Protein AF-A0A974S6D3-F1 (afdb_monomer_lite)

Secondary structure (DSSP, 8-state):
-PPPEEEEEEEEEE-TTT--EEEEEEEEEEESSHHHHHHHHHHHHHHHS--EETTEEP--EEEEEEEEE--

Sequence (71 aa):
MTDLKPFACTIRVFDPASGETVATYMLPVDSPDEEHAAASTLANAASFTPKTDGDVVRSVAFCCTAVEPRR

Structure (mmCIF, N/CA/C/O backbone):
data_AF-A0A974S6D3-F1
#
_entry.id   AF-A0A974S6D3-F1
#
loop_
_atom_site.group_PDB
_atom_site.id
_atom_site.type_symbol
_atom_site.label_atom_id
_atom_site.label_alt_id
_atom_site.label_comp_id
_atom_site.label_asym_id
_atom_site.label_entity_id
_atom_site.label_seq_id
_atom_site.pdbx_PDB_ins_code
_atom_site.Cartn_x
_atom_site.Cartn_y
_atom_site.Cartn_z
_atom_site.occupancy
_atom_site.B_iso_or_equiv
_atom_site.auth_seq_id
_atom_site.auth_comp_id
_atom_site.auth_asym_id
_atom_site.auth_atom_id
_atom_site.pdbx_PDB_model_num
ATOM 1 N N . MET A 1 1 ? 2.652 6.361 -26.489 1.00 67.75 1 MET A N 1
ATOM 2 C CA . MET A 1 1 ? 2.246 5.363 -25.478 1.00 67.75 1 MET A CA 1
ATOM 3 C C . MET A 1 1 ? 3.358 5.350 -24.449 1.00 67.75 1 MET A C 1
ATOM 5 O O . MET A 1 1 ? 4.505 5.389 -24.872 1.00 67.75 1 MET A O 1
ATOM 9 N N . THR A 1 2 ? 3.054 5.437 -23.157 1.00 84.88 2 THR A N 1
ATOM 10 C CA . THR A 1 2 ? 4.097 5.427 -22.120 1.00 84.88 2 THR A CA 1
ATOM 11 C C . THR A 1 2 ? 4.479 3.983 -21.827 1.00 84.88 2 THR A C 1
ATOM 13 O O . THR A 1 2 ? 3.589 3.175 -21.566 1.00 84.88 2 THR A O 1
ATOM 16 N N . ASP A 1 3 ? 5.769 3.661 -21.886 1.00 91.81 3 ASP A N 1
ATOM 17 C CA . ASP A 1 3 ? 6.252 2.316 -21.577 1.00 91.81 3 ASP A CA 1
ATOM 18 C C . ASP A 1 3 ? 6.114 2.048 -20.078 1.00 91.81 3 ASP A C 1
ATOM 20 O O . ASP A 1 3 ? 6.678 2.764 -19.247 1.00 91.81 3 ASP A O 1
ATOM 24 N N . LEU A 1 4 ? 5.341 1.018 -19.736 1.00 96.00 4 LEU A N 1
ATOM 25 C CA . LEU A 1 4 ? 5.156 0.587 -18.357 1.00 96.00 4 LEU A CA 1
ATOM 26 C C . LEU A 1 4 ? 6.242 -0.417 -17.982 1.00 96.00 4 LEU A C 1
ATOM 28 O O . LEU A 1 4 ? 6.527 -1.357 -18.725 1.00 96.00 4 LEU A O 1
ATOM 32 N N . LYS A 1 5 ? 6.830 -0.217 -16.807 1.00 96.56 5 LYS A N 1
ATOM 33 C CA . LYS A 1 5 ? 7.826 -1.096 -16.206 1.00 96.56 5 LYS A CA 1
ATOM 34 C C . LYS A 1 5 ? 7.210 -1.813 -15.004 1.00 96.56 5 LYS A C 1
ATOM 36 O O . LYS A 1 5 ? 6.464 -1.185 -14.251 1.00 96.56 5 LYS A O 1
ATOM 41 N N . PRO A 1 6 ? 7.529 -3.094 -14.804 1.00 97.62 6 PRO A N 1
ATOM 42 C CA . PRO A 1 6 ? 7.058 -3.848 -13.652 1.00 97.62 6 PRO A CA 1
ATOM 43 C C . PRO A 1 6 ? 7.823 -3.473 -12.373 1.00 97.62 6 PRO A C 1
ATOM 45 O O . PRO A 1 6 ? 9.054 -3.498 -12.329 1.00 97.62 6 PRO A O 1
ATOM 48 N N . PHE A 1 7 ? 7.082 -3.197 -11.303 1.00 97.94 7 PHE A N 1
ATOM 49 C CA . PHE A 1 7 ? 7.588 -2.922 -9.959 1.00 97.94 7 PHE A CA 1
ATOM 50 C C . PHE A 1 7 ? 6.905 -3.809 -8.912 1.00 97.94 7 PHE A C 1
ATOM 52 O O . PHE A 1 7 ? 5.811 -4.341 -9.123 1.00 97.94 7 PHE A O 1
ATOM 59 N N . ALA A 1 8 ? 7.563 -3.955 -7.767 1.00 97.81 8 ALA A N 1
ATOM 60 C CA . ALA A 1 8 ? 7.016 -4.462 -6.522 1.00 97.81 8 ALA A CA 1
ATOM 61 C C . ALA A 1 8 ? 7.087 -3.343 -5.475 1.00 97.81 8 ALA A C 1
ATOM 63 O O . ALA A 1 8 ? 8.166 -2.861 -5.131 1.00 97.81 8 ALA A O 1
ATOM 64 N N . CYS A 1 9 ? 5.930 -2.914 -4.980 1.00 97.75 9 CYS A N 1
ATOM 65 C CA . CYS A 1 9 ? 5.823 -1.862 -3.977 1.00 97.75 9 CYS A CA 1
ATOM 66 C C . CYS A 1 9 ? 5.455 -2.472 -2.626 1.00 97.75 9 CYS A C 1
ATOM 68 O O . CYS A 1 9 ? 4.446 -3.168 -2.502 1.00 97.75 9 CYS A O 1
ATOM 70 N N . THR A 1 10 ? 6.248 -2.179 -1.599 1.00 97.50 10 THR A N 1
ATOM 71 C CA . THR A 1 10 ? 5.941 -2.579 -0.224 1.00 97.50 10 THR A CA 1
ATOM 72 C C . THR A 1 10 ? 5.147 -1.474 0.458 1.00 97.50 10 THR A C 1
ATOM 74 O O . THR A 1 10 ? 5.643 -0.359 0.613 1.00 97.50 10 THR A O 1
ATOM 77 N N . ILE A 1 11 ? 3.917 -1.778 0.869 1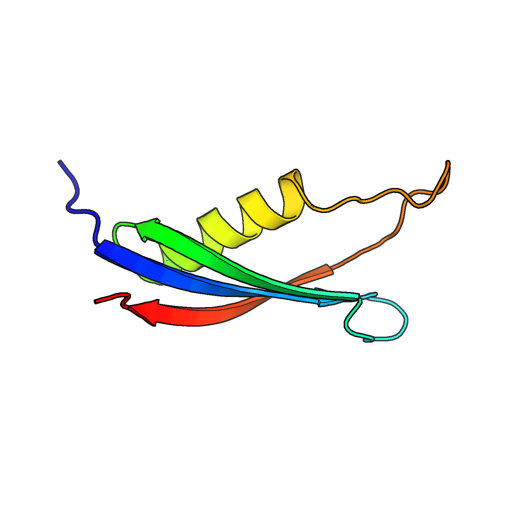.00 96.81 11 ILE A N 1
ATOM 78 C CA . ILE A 1 11 ? 3.042 -0.886 1.629 1.00 96.81 11 ILE A CA 1
ATOM 79 C C . ILE A 1 11 ? 2.941 -1.384 3.063 1.00 96.81 11 ILE A C 1
ATOM 81 O O . ILE A 1 11 ? 2.515 -2.511 3.312 1.00 96.81 11 ILE A O 1
ATOM 85 N N . ARG A 1 12 ? 3.265 -0.517 4.015 1.00 95.56 12 ARG A N 1
ATOM 86 C CA . ARG A 1 12 ? 3.031 -0.734 5.439 1.00 95.56 12 ARG A CA 1
ATOM 87 C C . ARG A 1 12 ? 1.766 0.001 5.864 1.00 95.56 12 ARG A C 1
ATOM 89 O O . ARG A 1 12 ? 1.632 1.200 5.618 1.00 95.56 12 ARG A O 1
ATOM 96 N N . VAL A 1 13 ? 0.865 -0.717 6.524 1.00 93.69 13 VAL A N 1
ATOM 97 C CA . VAL A 1 13 ? -0.324 -0.175 7.185 1.00 93.69 13 VAL A CA 1
ATOM 98 C C . VAL A 1 13 ? -0.071 -0.167 8.678 1.00 93.69 13 VAL A C 1
ATOM 100 O O . VAL A 1 13 ? 0.347 -1.181 9.238 1.00 93.69 13 VAL A O 1
ATOM 103 N N . PHE A 1 14 ? -0.315 0.961 9.327 1.00 92.31 14 PHE A N 1
ATOM 104 C CA . PHE A 1 14 ? -0.071 1.107 10.755 1.00 92.31 14 PHE A CA 1
ATOM 105 C C . PHE A 1 14 ? -1.165 1.921 11.437 1.00 92.31 14 PHE A C 1
ATOM 107 O O . PHE A 1 14 ? -1.835 2.744 10.807 1.00 92.31 14 PHE A O 1
ATOM 114 N N . ASP A 1 15 ? -1.344 1.668 12.729 1.00 90.25 15 ASP A N 1
ATOM 115 C CA . ASP A 1 15 ? -2.165 2.505 13.594 1.00 90.25 15 ASP A CA 1
ATOM 116 C C . ASP A 1 15 ? -1.395 3.815 13.859 1.00 90.25 15 ASP A C 1
ATOM 118 O O . ASP A 1 15 ? -0.273 3.774 14.370 1.00 90.25 15 ASP A O 1
ATOM 122 N N . PRO A 1 16 ? -1.938 4.989 13.492 1.00 90.12 16 PRO A N 1
ATOM 123 C CA . PRO A 1 16 ? -1.242 6.259 13.665 1.00 90.12 16 PRO A CA 1
ATOM 124 C C . PRO A 1 16 ? -1.105 6.689 15.134 1.00 90.12 16 PRO A C 1
ATOM 126 O O . PRO A 1 16 ? -0.266 7.538 15.427 1.00 90.12 16 PRO A O 1
ATOM 129 N N . ALA A 1 17 ? -1.912 6.145 16.048 1.00 89.25 17 ALA A N 1
ATOM 130 C CA . ALA A 1 17 ? -1.873 6.471 17.469 1.00 89.25 17 ALA A CA 1
ATOM 131 C C . ALA A 1 17 ? -0.791 5.676 18.212 1.00 89.25 17 ALA A C 1
ATOM 133 O O . ALA A 1 17 ? -0.095 6.238 19.057 1.00 89.25 17 ALA A O 1
ATOM 134 N N . SER A 1 18 ? -0.633 4.386 17.897 1.00 90.31 18 SER A N 1
ATOM 135 C CA . SER A 1 18 ? 0.364 3.516 18.541 1.00 90.31 18 SER A CA 1
ATOM 136 C C . SER A 1 18 ? 1.662 3.358 17.739 1.00 90.31 18 SER A C 1
ATOM 138 O O . SER A 1 18 ? 2.692 2.992 18.303 1.00 90.31 18 SER A O 1
ATOM 140 N N . GLY A 1 19 ? 1.632 3.618 16.429 1.00 88.12 19 GLY A N 1
ATOM 141 C CA . GLY A 1 19 ? 2.732 3.339 15.501 1.00 88.12 19 GLY A CA 1
ATOM 142 C C . GLY A 1 19 ? 2.896 1.852 15.156 1.00 88.12 19 GLY A C 1
ATOM 143 O O . GLY A 1 19 ? 3.840 1.481 14.449 1.00 88.12 19 GLY A O 1
ATOM 144 N N . GLU A 1 20 ? 2.005 0.989 15.648 1.00 90.31 20 GLU A N 1
ATOM 145 C CA . GLU A 1 20 ? 2.070 -0.452 15.431 1.00 90.31 20 GLU A CA 1
ATOM 146 C C . GLU A 1 20 ? 1.723 -0.815 13.983 1.00 90.31 20 GLU A C 1
ATOM 148 O O . GLU A 1 20 ? 0.765 -0.301 13.403 1.00 90.31 20 GLU A O 1
ATOM 153 N N . THR A 1 21 ? 2.495 -1.733 13.393 1.00 90.44 21 THR A N 1
ATOM 154 C CA . THR A 1 21 ? 2.172 -2.284 12.072 1.00 90.44 21 THR A CA 1
ATOM 155 C C . THR A 1 21 ? 0.957 -3.188 12.172 1.00 90.44 21 THR A C 1
ATOM 157 O O . THR A 1 21 ? 1.017 -4.237 12.802 1.00 90.44 21 THR A O 1
ATOM 160 N N . VAL A 1 22 ? -0.102 -2.832 11.459 1.00 88.12 22 VAL A N 1
ATOM 161 C CA . VAL A 1 22 ? -1.291 -3.672 11.312 1.00 88.12 22 VAL A CA 1
ATOM 162 C C . VAL A 1 22 ? -1.067 -4.714 10.218 1.00 88.12 22 VAL A C 1
ATOM 164 O O . VAL A 1 22 ? -1.427 -5.876 10.376 1.00 88.12 22 VAL A O 1
ATOM 167 N N . ALA A 1 23 ? -0.466 -4.301 9.100 1.00 89.94 23 ALA A N 1
ATOM 168 C CA . ALA A 1 23 ? -0.189 -5.178 7.970 1.00 89.94 23 ALA A CA 1
ATOM 169 C C . ALA A 1 23 ? 0.963 -4.648 7.112 1.00 89.94 23 ALA A C 1
ATOM 171 O O . ALA A 1 23 ? 1.217 -3.444 7.058 1.00 89.94 23 ALA A O 1
ATOM 172 N N . THR A 1 24 ? 1.607 -5.554 6.383 1.00 93.75 24 THR A N 1
ATOM 173 C CA . THR A 1 24 ? 2.558 -5.217 5.323 1.00 93.75 24 THR A CA 1
ATOM 174 C C . THR A 1 24 ? 2.167 -5.980 4.068 1.00 93.75 24 THR A C 1
ATOM 176 O O . THR A 1 24 ? 2.023 -7.201 4.103 1.00 93.75 24 THR A O 1
ATOM 179 N N . TYR A 1 25 ? 2.008 -5.264 2.962 1.00 91.69 25 TYR A N 1
ATOM 180 C CA . TYR A 1 25 ? 1.683 -5.824 1.658 1.00 91.69 25 TYR A CA 1
ATOM 181 C C . TYR A 1 25 ? 2.834 -5.582 0.696 1.00 91.69 25 TYR A C 1
ATOM 183 O O . TYR A 1 25 ? 3.424 -4.507 0.699 1.00 91.69 25 TYR A O 1
ATOM 191 N N . MET A 1 26 ? 3.102 -6.551 -0.169 1.00 95.00 26 MET A N 1
ATOM 192 C CA . MET A 1 26 ? 3.924 -6.349 -1.354 1.00 95.00 26 MET A CA 1
ATOM 193 C C . MET A 1 26 ? 3.009 -6.486 -2.564 1.00 95.00 26 MET A C 1
ATOM 195 O O . MET A 1 26 ? 2.439 -7.553 -2.793 1.00 95.00 26 MET A O 1
ATOM 199 N N . LEU A 1 27 ? 2.824 -5.395 -3.298 1.00 94.12 27 LEU A N 1
ATOM 200 C CA . LEU A 1 27 ? 1.880 -5.324 -4.404 1.00 94.12 27 LEU A CA 1
ATOM 201 C C . LEU A 1 27 ? 2.643 -5.140 -5.721 1.00 94.12 27 LEU A C 1
ATOM 203 O O . LEU A 1 27 ? 3.466 -4.225 -5.820 1.00 94.12 27 LEU A O 1
ATOM 207 N N . PRO A 1 28 ? 2.402 -5.997 -6.728 1.00 96.06 28 PRO A N 1
ATOM 208 C CA . PRO A 1 28 ? 2.951 -5.789 -8.057 1.00 96.06 28 PRO A CA 1
ATOM 209 C C . PRO A 1 28 ? 2.198 -4.654 -8.759 1.00 96.06 28 PRO A C 1
ATOM 211 O O . PRO A 1 28 ? 0.969 -4.592 -8.702 1.00 96.06 28 PRO A O 1
ATOM 214 N N . VAL A 1 29 ? 2.923 -3.784 -9.456 1.00 96.19 2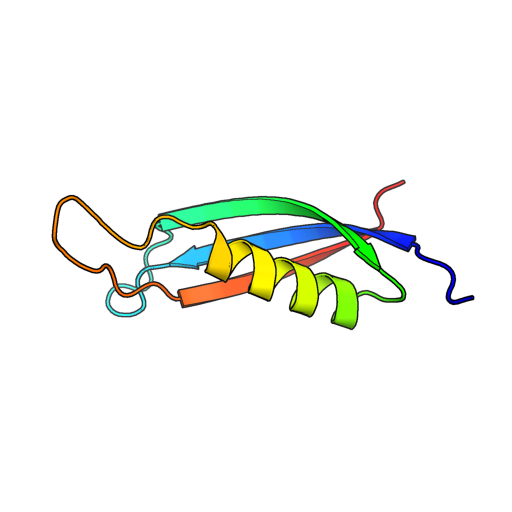9 VAL A N 1
ATOM 215 C CA . VAL A 1 29 ? 2.339 -2.698 -10.251 1.00 96.19 29 VAL A CA 1
ATOM 216 C C . VAL A 1 29 ? 3.171 -2.457 -11.504 1.00 96.19 29 VAL A C 1
ATOM 218 O O . VAL A 1 29 ? 4.396 -2.477 -11.445 1.00 96.19 29 VAL A O 1
ATOM 221 N N . ASP A 1 30 ? 2.514 -2.216 -12.635 1.00 96.69 30 ASP A N 1
ATOM 222 C CA . ASP A 1 30 ? 3.185 -1.749 -13.846 1.00 96.69 30 ASP A CA 1
ATOM 223 C C . ASP A 1 30 ? 3.026 -0.223 -13.924 1.00 96.69 30 ASP A C 1
ATOM 225 O O . ASP A 1 30 ? 1.921 0.312 -13.801 1.00 96.69 30 ASP A O 1
ATOM 229 N N . SER A 1 31 ? 4.130 0.512 -14.040 1.00 96.62 31 SER A N 1
ATOM 230 C CA . SER A 1 31 ? 4.145 1.980 -13.957 1.00 96.62 31 SER A CA 1
ATOM 231 C C . SER A 1 31 ? 5.284 2.594 -14.775 1.00 96.62 31 SER A C 1
ATOM 233 O O . SER A 1 31 ? 6.256 1.907 -15.075 1.00 96.62 31 SER A O 1
ATOM 235 N N . PRO A 1 32 ? 5.187 3.873 -15.177 1.00 96.56 32 PRO A N 1
ATOM 236 C CA . PRO A 1 32 ? 6.245 4.542 -15.939 1.00 96.56 32 PRO A CA 1
ATOM 237 C C . PRO A 1 32 ? 7.560 4.689 -15.152 1.00 96.56 32 PRO A C 1
ATOM 239 O O . PRO A 1 32 ? 8.654 4.558 -15.715 1.00 96.56 32 PRO A O 1
ATOM 242 N N . ASP A 1 33 ? 7.452 4.921 -13.844 1.00 96.19 33 ASP A N 1
ATOM 243 C CA . ASP A 1 33 ? 8.557 5.130 -12.912 1.00 96.19 33 ASP A CA 1
ATOM 244 C C . ASP A 1 33 ? 8.164 4.722 -11.479 1.00 96.19 33 ASP A C 1
ATOM 246 O O . ASP A 1 33 ? 7.021 4.340 -11.206 1.00 96.19 33 ASP A O 1
ATOM 250 N N . GLU A 1 34 ? 9.142 4.773 -10.574 1.00 96.62 34 GLU A N 1
ATOM 251 C CA . GLU A 1 34 ? 9.007 4.369 -9.171 1.00 96.62 34 GLU A CA 1
ATOM 252 C C . GLU A 1 34 ? 8.061 5.281 -8.374 1.00 96.62 34 GLU A C 1
ATOM 254 O O . GLU A 1 34 ? 7.358 4.805 -7.482 1.00 96.62 34 GLU A O 1
ATOM 259 N N . GLU A 1 35 ? 8.002 6.575 -8.704 1.00 97.06 35 GLU A N 1
ATOM 260 C CA . GLU A 1 35 ? 7.136 7.541 -8.022 1.00 97.06 35 GLU A CA 1
ATOM 261 C C . GLU A 1 35 ? 5.666 7.252 -8.337 1.00 97.06 35 GLU A C 1
ATOM 263 O O . GLU A 1 35 ? 4.836 7.121 -7.431 1.00 97.06 35 GLU A O 1
ATOM 268 N N . HIS A 1 36 ? 5.350 7.050 -9.616 1.00 97.06 36 HIS A N 1
ATOM 269 C CA . HIS A 1 36 ? 4.025 6.628 -10.039 1.00 97.06 36 HIS A CA 1
ATOM 270 C C . HIS A 1 36 ? 3.665 5.250 -9.465 1.00 97.06 36 HIS A C 1
ATOM 272 O O . HIS A 1 36 ? 2.529 5.045 -9.025 1.00 97.06 36 HIS A O 1
ATOM 278 N N . ALA A 1 37 ? 4.611 4.306 -9.430 1.00 97.38 37 ALA A N 1
ATOM 279 C CA . ALA A 1 37 ? 4.406 2.987 -8.829 1.00 97.38 37 ALA A CA 1
ATOM 280 C C . ALA A 1 37 ? 4.019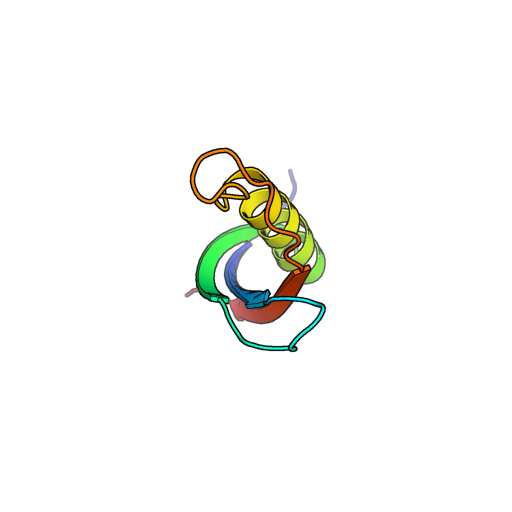 3.100 -7.344 1.00 97.38 37 ALA A C 1
ATOM 282 O O . ALA A 1 37 ? 3.015 2.519 -6.921 1.00 97.38 37 ALA A O 1
ATOM 283 N N . ALA A 1 38 ? 4.749 3.906 -6.565 1.00 97.19 38 ALA A N 1
ATOM 284 C CA . ALA A 1 38 ? 4.447 4.157 -5.159 1.00 97.19 38 ALA A CA 1
ATOM 285 C C . ALA A 1 38 ? 3.075 4.817 -4.975 1.00 97.19 38 ALA A C 1
ATOM 287 O O . ALA A 1 38 ? 2.260 4.329 -4.191 1.00 97.19 38 ALA A O 1
ATOM 288 N N . ALA A 1 39 ? 2.798 5.903 -5.704 1.00 96.69 39 ALA A N 1
ATOM 289 C CA . ALA A 1 39 ? 1.563 6.671 -5.562 1.00 96.69 39 ALA A CA 1
ATOM 290 C C . ALA A 1 39 ? 0.321 5.844 -5.927 1.00 96.69 39 ALA A C 1
ATOM 292 O O . ALA A 1 39 ? -0.650 5.798 -5.168 1.00 96.69 39 ALA A O 1
ATOM 293 N N . SER A 1 40 ? 0.368 5.145 -7.064 1.00 95.88 40 SER A N 1
ATOM 294 C CA . SER A 1 40 ? -0.728 4.284 -7.520 1.00 95.88 40 SER A CA 1
ATO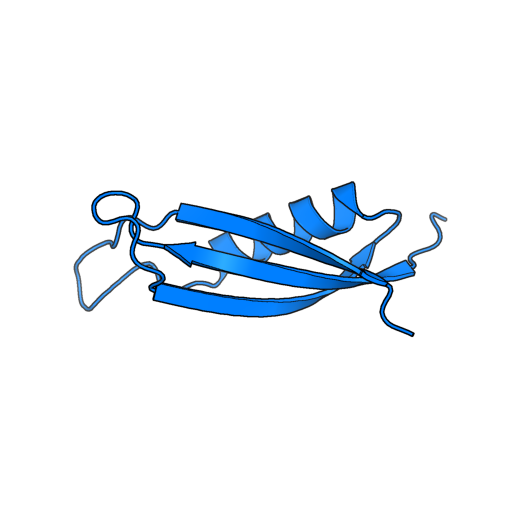M 295 C C . SER A 1 40 ? -0.966 3.114 -6.565 1.00 95.88 40 SER A C 1
ATOM 297 O O . SER A 1 40 ? -2.108 2.842 -6.189 1.00 95.88 40 SER A O 1
ATOM 299 N N . THR A 1 41 ? 0.102 2.465 -6.095 1.00 96.12 41 THR A N 1
ATOM 300 C CA . THR A 1 41 ? -0.011 1.366 -5.131 1.00 96.12 41 THR A CA 1
ATOM 301 C C . THR A 1 41 ? -0.571 1.848 -3.798 1.00 96.12 41 THR A C 1
ATOM 303 O O . THR A 1 41 ? -1.429 1.183 -3.221 1.00 96.12 41 THR A O 1
ATOM 306 N N . LEU A 1 42 ? -0.135 3.012 -3.314 1.00 96.00 42 LEU A N 1
ATOM 307 C CA . LEU A 1 42 ? -0.631 3.593 -2.070 1.00 96.00 42 LEU A CA 1
ATOM 308 C C . LEU A 1 42 ? -2.133 3.901 -2.155 1.00 96.00 42 LEU A C 1
ATOM 310 O O . LEU A 1 42 ? -2.886 3.538 -1.251 1.00 96.00 42 LEU A O 1
ATOM 314 N N . ALA A 1 43 ? -2.579 4.511 -3.258 1.00 94.25 43 ALA A N 1
ATOM 315 C CA . ALA A 1 43 ? -3.992 4.787 -3.508 1.00 94.25 43 ALA A CA 1
ATOM 316 C C . ALA A 1 43 ? -4.831 3.497 -3.562 1.00 94.25 43 ALA A C 1
ATOM 318 O O . ALA A 1 43 ? -5.897 3.415 -2.943 1.00 94.25 43 ALA A O 1
ATOM 319 N N . ASN A 1 44 ? -4.325 2.462 -4.239 1.00 92.31 44 ASN A N 1
ATOM 320 C CA . ASN A 1 44 ? -4.969 1.151 -4.291 1.00 92.31 44 ASN A CA 1
ATOM 321 C C . ASN A 1 44 ? -5.045 0.503 -2.901 1.00 92.31 44 ASN A C 1
ATOM 323 O O . ASN A 1 44 ? -6.123 0.096 -2.471 1.00 92.31 44 ASN A O 1
ATOM 327 N N . ALA A 1 45 ? -3.941 0.468 -2.152 1.00 91.50 45 ALA A N 1
ATOM 328 C CA . ALA A 1 45 ? -3.918 -0.079 -0.797 1.00 91.50 45 ALA A CA 1
ATOM 329 C C . ALA A 1 45 ? -4.924 0.640 0.118 1.00 91.50 45 ALA A C 1
ATOM 331 O O . ALA A 1 45 ? -5.682 -0.014 0.836 1.00 91.50 45 ALA A O 1
ATOM 332 N N . ALA A 1 46 ? -5.010 1.970 0.032 1.00 89.75 46 ALA A N 1
ATOM 333 C CA . ALA A 1 46 ? -5.972 2.764 0.791 1.00 89.75 46 ALA A CA 1
ATOM 334 C C . ALA A 1 46 ? -7.438 2.516 0.390 1.00 89.75 46 ALA A C 1
ATOM 336 O O . ALA A 1 46 ? -8.334 2.793 1.193 1.00 89.75 46 ALA A O 1
ATOM 337 N N . SER A 1 47 ? -7.688 2.012 -0.820 1.00 88.31 47 SER A N 1
ATOM 338 C CA . SER A 1 47 ? -9.031 1.718 -1.336 1.00 88.31 47 SER A CA 1
ATOM 339 C C . SER A 1 47 ? -9.534 0.330 -0.931 1.00 88.31 47 SER A C 1
ATOM 341 O O . SER A 1 47 ? -10.727 0.168 -0.695 1.00 88.31 47 SER A O 1
ATOM 343 N N . PHE A 1 48 ? -8.638 -0.657 -0.820 1.00 82.50 48 PHE A N 1
ATOM 344 C CA . PHE A 1 48 ? -9.006 -2.059 -0.568 1.00 82.50 48 PHE A CA 1
ATOM 345 C C . PHE A 1 48 ? -8.720 -2.552 0.851 1.00 82.50 48 PHE A C 1
ATOM 347 O O . PHE A 1 48 ? -9.208 -3.613 1.237 1.00 82.50 48 PHE A O 1
ATOM 354 N N . THR A 1 49 ? -7.941 -1.813 1.640 1.00 80.75 49 THR A N 1
ATOM 355 C CA . THR A 1 49 ? -7.677 -2.209 3.026 1.00 80.75 49 THR A CA 1
ATOM 356 C C . THR A 1 49 ? -8.957 -2.097 3.856 1.00 80.75 49 THR A C 1
ATOM 358 O O . THR A 1 49 ? -9.578 -1.030 3.849 1.00 80.75 49 THR A O 1
ATOM 361 N N . PRO A 1 50 ? -9.345 -3.146 4.604 1.00 76.50 50 PRO A N 1
ATOM 362 C CA . PRO A 1 50 ? -10.482 -3.086 5.513 1.00 76.50 50 PRO A CA 1
ATOM 363 C C . PRO A 1 50 ? -10.274 -1.975 6.549 1.00 76.50 50 PRO A C 1
ATOM 365 O O . PRO A 1 50 ? -9.361 -2.039 7.371 1.00 76.50 50 PRO A O 1
ATOM 368 N N . LYS A 1 51 ? -11.116 -0.939 6.497 1.00 71.94 51 LYS A N 1
ATOM 369 C CA . LYS A 1 51 ? -11.108 0.188 7.450 1.00 71.94 51 LYS A CA 1
ATOM 370 C C . LYS A 1 51 ? -12.135 0.015 8.563 1.00 71.94 51 LYS A C 1
ATOM 372 O O . LYS A 1 51 ? -12.418 0.965 9.281 1.00 71.94 51 LYS A O 1
ATOM 377 N N . THR A 1 52 ? -12.721 -1.166 8.688 1.00 71.19 52 THR A N 1
ATOM 378 C CA . THR A 1 52 ? -13.776 -1.460 9.655 1.00 71.19 52 THR A CA 1
ATOM 379 C C . THR A 1 52 ? -13.427 -2.721 10.420 1.00 71.19 52 THR A C 1
ATOM 381 O O . THR A 1 52 ? -13.034 -3.722 9.821 1.00 71.19 52 THR A O 1
ATOM 384 N N . ASP A 1 53 ? -13.587 -2.670 11.735 1.00 73.12 53 ASP A N 1
ATOM 385 C CA . ASP A 1 53 ? -13.599 -3.846 12.598 1.00 73.12 53 ASP A CA 1
ATOM 386 C C . ASP A 1 53 ? -14.962 -3.913 13.279 1.00 73.12 53 ASP A C 1
ATOM 388 O O . ASP A 1 53 ? -15.285 -3.092 14.139 1.00 73.12 53 ASP A O 1
ATOM 392 N N . GLY A 1 54 ? -15.815 -4.806 12.774 1.00 79.44 54 GLY A N 1
ATOM 393 C CA . GLY A 1 54 ? -17.258 -4.713 12.989 1.00 79.44 54 GLY A CA 1
ATOM 394 C C . GLY A 1 54 ? -17.811 -3.384 12.460 1.00 79.44 54 GLY A C 1
ATOM 395 O O . GLY A 1 54 ? -17.538 -3.009 11.320 1.00 79.44 54 GLY A O 1
ATOM 396 N N . ASP A 1 55 ? -18.543 -2.663 13.313 1.00 76.88 55 ASP A N 1
ATOM 397 C CA . ASP A 1 55 ? -19.173 -1.371 12.993 1.00 76.88 55 ASP A CA 1
ATOM 398 C C . ASP A 1 55 ? -18.279 -0.149 13.295 1.00 76.88 55 ASP A C 1
ATOM 400 O O . ASP A 1 55 ? -18.709 0.996 13.140 1.00 76.88 55 ASP A O 1
ATOM 404 N N . VAL A 1 56 ? -17.033 -0.355 13.739 1.00 80.62 56 VAL A N 1
ATOM 405 C CA . VAL A 1 56 ? -16.120 0.739 14.104 1.00 80.62 56 VAL A CA 1
ATOM 406 C C . VAL A 1 56 ? -15.145 1.027 12.968 1.00 80.62 56 VAL A C 1
ATOM 408 O O . VAL A 1 56 ? -14.411 0.145 12.518 1.00 80.62 56 VAL A O 1
ATOM 411 N N . VAL A 1 57 ? -15.091 2.290 12.538 1.00 81.88 57 VAL A N 1
ATOM 412 C CA . VAL A 1 57 ? -14.080 2.766 11.587 1.00 81.88 57 VAL A CA 1
ATOM 413 C C . VAL A 1 57 ? -12.716 2.806 12.275 1.00 81.88 57 VAL A C 1
ATOM 415 O O . VAL A 1 57 ? -12.527 3.514 13.264 1.00 81.88 57 VAL A O 1
ATOM 418 N N . ARG A 1 58 ? -11.748 2.067 11.733 1.00 79.75 58 ARG A N 1
ATOM 419 C CA . ARG A 1 58 ? -10.350 2.098 12.158 1.00 79.75 58 ARG A CA 1
ATOM 420 C C . ARG A 1 58 ? -9.600 3.206 11.424 1.00 79.75 58 ARG A C 1
ATOM 422 O O . ARG A 1 58 ? -9.519 3.215 10.194 1.00 79.75 58 ARG A O 1
ATOM 429 N N . SER A 1 59 ? -8.999 4.106 12.193 1.00 85.81 59 SER A N 1
ATOM 430 C CA . SER A 1 59 ? -8.008 5.052 11.682 1.00 85.81 59 SER A CA 1
ATOM 431 C C . SER A 1 59 ? -6.713 4.302 11.394 1.00 85.81 59 SER A C 1
ATOM 433 O O . SER A 1 59 ? -6.079 3.790 12.309 1.00 85.81 59 SER A O 1
ATOM 435 N N . VAL A 1 60 ? -6.319 4.231 10.126 1.00 90.38 60 VAL A N 1
ATOM 436 C CA . VAL A 1 60 ? -5.057 3.616 9.698 1.00 90.38 60 VAL A CA 1
ATOM 437 C C . VAL A 1 60 ? -4.304 4.562 8.776 1.00 90.38 60 VAL A C 1
ATOM 439 O O . VAL A 1 60 ? -4.909 5.316 8.011 1.00 90.38 60 VAL A O 1
ATOM 442 N N . ALA A 1 61 ? -2.981 4.506 8.838 1.00 92.88 61 ALA A N 1
ATOM 443 C CA . ALA A 1 61 ? -2.091 5.213 7.935 1.00 92.88 61 ALA A CA 1
ATOM 444 C C . ALA A 1 61 ? -1.377 4.222 7.011 1.00 92.88 61 ALA A C 1
ATOM 446 O O . ALA A 1 61 ? -1.138 3.067 7.368 1.00 92.88 61 ALA A O 1
ATOM 447 N N . PHE A 1 62 ? -1.043 4.692 5.812 1.00 94.75 62 PHE A N 1
ATOM 448 C CA . PHE A 1 62 ? -0.373 3.914 4.778 1.00 94.75 62 PHE A CA 1
ATOM 449 C C . PHE A 1 62 ? 0.962 4.566 4.445 1.00 94.75 62 PHE A C 1
ATOM 451 O O . PHE A 1 62 ? 1.042 5.786 4.316 1.00 94.75 62 PHE A O 1
ATOM 458 N N . CYS A 1 63 ? 1.999 3.758 4.258 1.00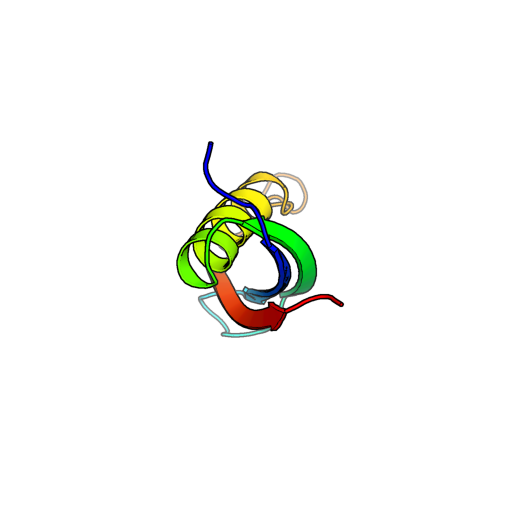 95.31 63 CYS A N 1
ATOM 459 C CA . CYS A 1 63 ? 3.298 4.223 3.794 1.00 95.31 63 CYS A CA 1
ATOM 460 C C . CYS A 1 63 ? 3.869 3.237 2.779 1.00 95.31 63 CYS A C 1
ATOM 462 O O . CYS A 1 63 ? 3.887 2.034 3.037 1.00 95.31 63 CYS A O 1
ATOM 464 N N . CYS A 1 64 ? 4.348 3.736 1.639 1.00 96.62 64 CYS A N 1
ATOM 465 C CA . CYS A 1 64 ? 5.161 2.936 0.733 1.00 96.62 64 CYS A CA 1
ATOM 466 C C . CYS A 1 64 ? 6.611 2.966 1.227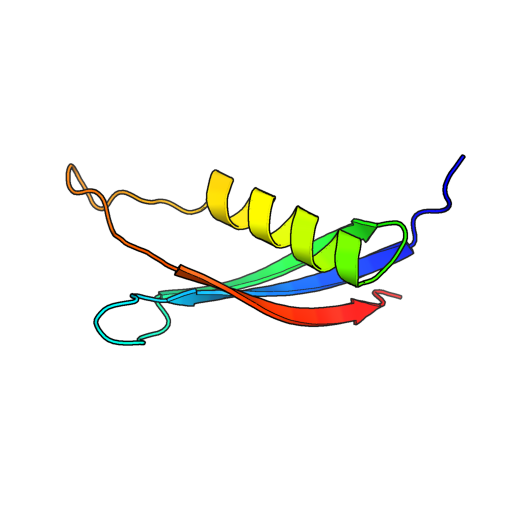 1.00 96.62 64 CYS A C 1
ATOM 468 O O . CYS A 1 64 ? 7.243 4.018 1.224 1.00 96.62 64 CYS A O 1
ATOM 470 N N . THR A 1 65 ? 7.118 1.831 1.706 1.00 96.50 65 THR A N 1
ATOM 471 C CA . THR A 1 65 ? 8.443 1.743 2.341 1.00 96.50 65 THR A CA 1
ATOM 472 C C . THR A 1 65 ? 9.536 1.258 1.396 1.00 96.50 65 THR A C 1
ATOM 474 O O . THR A 1 65 ? 10.711 1.420 1.708 1.00 96.50 65 THR A O 1
ATOM 477 N N . ALA A 1 66 ? 9.164 0.641 0.273 1.00 97.06 66 ALA A N 1
ATOM 478 C CA . ALA A 1 66 ? 10.096 0.201 -0.757 1.00 97.06 66 ALA A CA 1
ATOM 479 C C . ALA A 1 66 ? 9.401 0.134 -2.120 1.00 97.06 66 ALA A C 1
ATOM 481 O O . ALA A 1 66 ? 8.228 -0.242 -2.203 1.00 97.06 66 ALA A O 1
ATOM 482 N N . VAL A 1 67 ? 10.150 0.455 -3.172 1.00 97.50 67 VAL A N 1
ATOM 483 C CA . VAL A 1 67 ? 9.772 0.254 -4.571 1.00 97.50 67 VAL A CA 1
ATOM 484 C C . VAL A 1 67 ? 10.948 -0.417 -5.255 1.00 97.50 67 VAL A C 1
ATOM 486 O O . VAL A 1 67 ? 12.055 0.114 -5.241 1.00 97.50 67 VAL A O 1
ATOM 489 N N . GLU A 1 68 ? 10.720 -1.595 -5.821 1.00 97.12 68 GLU A N 1
ATOM 490 C CA . GLU A 1 68 ? 11.776 -2.397 -6.431 1.00 97.12 68 GLU A CA 1
ATOM 491 C C . GLU A 1 68 ? 11.361 -2.822 -7.843 1.00 97.12 68 GLU A C 1
ATOM 493 O O . GLU A 1 68 ? 10.211 -3.216 -8.048 1.00 97.12 68 GLU A O 1
ATOM 498 N N . PRO A 1 69 ? 12.258 -2.783 -8.841 1.00 95.56 69 PRO A N 1
ATOM 499 C CA . PRO A 1 69 ? 11.974 -3.350 -10.153 1.00 95.56 69 PRO A CA 1
ATOM 500 C C . PRO A 1 69 ? 11.696 -4.854 -10.053 1.00 95.56 69 PRO A C 1
ATOM 502 O O . PRO A 1 69 ? 12.462 -5.601 -9.440 1.00 95.56 69 PRO A O 1
ATOM 505 N N . ARG A 1 70 ? 10.631 -5.323 -10.704 1.00 91.50 70 ARG A N 1
ATOM 506 C CA . ARG A 1 70 ? 10.273 -6.745 -10.760 1.00 91.50 70 ARG A CA 1
ATOM 507 C C . ARG A 1 70 ? 10.750 -7.316 -12.095 1.00 91.50 70 ARG A C 1
ATOM 509 O O . ARG A 1 70 ? 10.264 -6.902 -13.137 1.00 91.50 70 ARG A O 1
ATOM 516 N N . ARG A 1 71 ? 11.744 -8.206 -12.068 1.00 77.62 71 ARG A N 1
ATOM 517 C CA . ARG A 1 71 ? 12.297 -8.827 -13.286 1.00 77.62 71 ARG A CA 1
ATOM 518 C C . ARG A 1 71 ? 11.347 -9.834 -13.919 1.00 77.62 71 ARG A C 1
ATOM 520 O O . ARG A 1 71 ? 10.589 -10.479 -13.161 1.00 77.62 71 ARG A O 1
#

Organism: NCBI:txid2759526

pLDDT: mean 90.89, std 7.53, range [67.75, 97.94]

Foldseek 3Di:
DQAWFKKWWWKFKAQPVPRHTPDIDTDIDTHNDQVRVQVVVQVVCVVPPDQDDDPDGGDMDMDGPDMGGDD

Radius of gyration: 13.53 Å; chains: 1; bounding box: 32×16×44 Å